Protein AF-A0A8T7H095-F1 (afdb_monomer_lite)

Structure (mmCIF, N/CA/C/O backbone):
data_AF-A0A8T7H095-F1
#
_entry.id   AF-A0A8T7H095-F1
#
loop_
_atom_site.group_PDB
_atom_site.id
_atom_site.type_symbol
_atom_site.label_atom_id
_atom_site.label_alt_id
_atom_site.label_comp_id
_atom_site.label_asym_id
_atom_site.label_entity_id
_atom_site.label_seq_id
_atom_site.pdbx_PDB_ins_code
_atom_site.Cartn_x
_atom_site.Cartn_y
_atom_site.Cartn_z
_atom_site.occupancy
_atom_site.B_iso_or_equiv
_atom_site.auth_seq_id
_atom_site.auth_comp_id
_atom_site.auth_asym_id
_atom_site.auth_atom_id
_atom_site.pdbx_PDB_model_num
ATOM 1 N N . MET A 1 1 ? 4.438 -8.493 -17.102 1.00 74.94 1 MET A N 1
ATOM 2 C CA . MET A 1 1 ? 4.315 -8.442 -15.627 1.00 74.94 1 MET A CA 1
ATOM 3 C C . MET A 1 1 ? 3.679 -7.107 -15.262 1.00 74.94 1 MET A C 1
ATOM 5 O O . MET A 1 1 ? 4.036 -6.125 -15.904 1.00 74.94 1 MET A O 1
ATOM 9 N N . LYS A 1 2 ? 2.703 -7.057 -14.344 1.00 83.75 2 LYS A N 1
ATOM 10 C CA . LYS A 1 2 ? 2.085 -5.778 -13.940 1.00 83.75 2 LYS A CA 1
ATOM 11 C C . LYS A 1 2 ? 3.090 -4.937 -13.122 1.00 83.75 2 LYS A C 1
ATOM 13 O O . LYS A 1 2 ? 3.892 -5.537 -12.407 1.00 83.75 2 LYS A O 1
ATOM 18 N N . PRO A 1 3 ? 3.052 -3.594 -13.205 1.00 90.94 3 PRO A N 1
ATOM 19 C CA . PRO A 1 3 ? 3.801 -2.713 -12.308 1.00 90.94 3 PRO A CA 1
ATOM 20 C C . PRO A 1 3 ? 3.467 -2.955 -10.827 1.00 90.94 3 PRO A C 1
ATOM 22 O O . PRO A 1 3 ? 2.330 -3.303 -10.494 1.00 90.94 3 PRO A O 1
ATOM 25 N N . ALA A 1 4 ? 4.446 -2.763 -9.941 1.00 92.25 4 ALA A N 1
ATOM 26 C CA . ALA A 1 4 ? 4.326 -3.066 -8.512 1.00 92.25 4 ALA A CA 1
ATOM 27 C C . ALA A 1 4 ? 3.226 -2.252 -7.815 1.00 92.25 4 ALA A C 1
ATOM 29 O O . ALA A 1 4 ? 2.497 -2.790 -6.986 1.00 92.25 4 ALA A O 1
ATOM 30 N N . GLU A 1 5 ? 3.036 -0.991 -8.202 1.00 93.75 5 GLU A N 1
ATOM 31 C CA . GLU A 1 5 ? 1.956 -0.145 -7.697 1.00 93.75 5 GLU A CA 1
ATOM 32 C C . GLU A 1 5 ? 0.562 -0.672 -8.076 1.00 93.75 5 GLU A C 1
ATOM 34 O O . GLU A 1 5 ? -0.375 -0.547 -7.291 1.00 93.75 5 GLU A O 1
ATOM 39 N N . ILE A 1 6 ? 0.418 -1.315 -9.243 1.00 94.38 6 ILE A N 1
ATOM 40 C CA . ILE A 1 6 ? -0.852 -1.929 -9.660 1.00 94.38 6 ILE A CA 1
ATOM 41 C C . ILE A 1 6 ? -1.103 -3.207 -8.857 1.00 94.38 6 ILE A C 1
ATOM 43 O O . ILE A 1 6 ? -2.215 -3.425 -8.382 1.00 94.38 6 ILE A O 1
ATOM 47 N N . LEU A 1 7 ? -0.069 -4.034 -8.669 1.00 94.69 7 LEU A N 1
ATOM 48 C CA . LEU A 1 7 ? -0.164 -5.244 -7.847 1.00 94.69 7 LEU A CA 1
ATOM 49 C C . LEU A 1 7 ? -0.550 -4.908 -6.401 1.00 94.69 7 LEU A C 1
ATOM 51 O O . LEU A 1 7 ? -1.45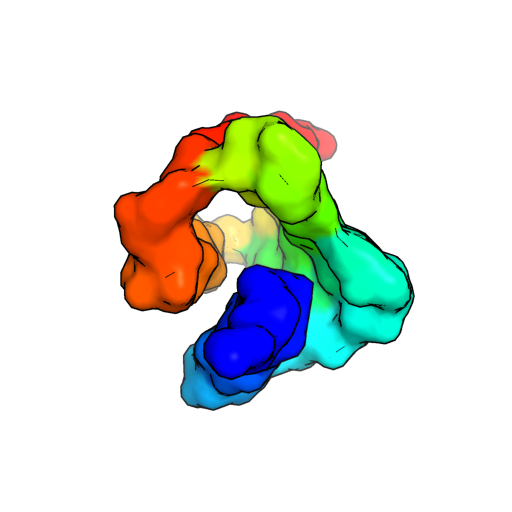4 -5.538 -5.854 1.00 94.69 7 LEU A O 1
ATOM 55 N N . LEU A 1 8 ? 0.089 -3.892 -5.814 1.00 95.75 8 LEU A N 1
ATOM 56 C CA . LEU A 1 8 ? -0.225 -3.412 -4.470 1.00 95.75 8 LEU A CA 1
ATOM 57 C C . LEU A 1 8 ? -1.646 -2.869 -4.363 1.00 95.75 8 LEU A C 1
ATOM 59 O O . LEU A 1 8 ? -2.355 -3.234 -3.430 1.00 95.75 8 LEU A O 1
ATOM 63 N N . GLN A 1 9 ? -2.074 -2.030 -5.311 1.00 96.62 9 GLN A N 1
ATOM 64 C CA . GLN A 1 9 ? -3.441 -1.516 -5.328 1.00 96.62 9 GLN A CA 1
ATOM 65 C C . GLN A 1 9 ? -4.450 -2.673 -5.319 1.00 96.62 9 GLN A C 1
ATOM 67 O O . GLN A 1 9 ? -5.337 -2.711 -4.471 1.00 96.62 9 GLN A O 1
ATOM 72 N N . GLU A 1 10 ? -4.291 -3.645 -6.221 1.00 96.31 10 GLU A N 1
ATOM 73 C CA . GLU A 1 10 ? -5.187 -4.801 -6.311 1.00 96.31 10 GLU A CA 1
ATOM 74 C C . GLU A 1 10 ? -5.188 -5.646 -5.029 1.00 96.31 10 GLU A C 1
ATOM 76 O O . GLU A 1 10 ? -6.247 -6.094 -4.586 1.00 96.31 10 GLU A O 1
ATOM 81 N N . ALA A 1 11 ? -4.019 -5.878 -4.426 1.00 96.44 11 ALA A N 1
ATOM 82 C CA . ALA A 1 11 ? -3.899 -6.667 -3.206 1.00 96.44 11 ALA A CA 1
ATOM 83 C C . ALA A 1 11 ? -4.558 -5.976 -2.006 1.00 96.44 11 ALA A C 1
ATOM 85 O O . ALA A 1 11 ? -5.378 -6.588 -1.324 1.00 96.44 11 ALA A O 1
ATOM 86 N N . LEU A 1 12 ? -4.267 -4.694 -1.788 1.00 97.00 12 LEU A N 1
ATOM 87 C CA . LEU A 1 12 ? -4.798 -3.941 -0.652 1.00 97.00 12 LEU A CA 1
ATOM 88 C C . LEU A 1 12 ? -6.307 -3.697 -0.785 1.00 97.00 12 LEU A C 1
ATOM 90 O O . LEU A 1 12 ? -7.029 -3.830 0.203 1.00 97.00 12 LEU A O 1
ATOM 94 N N . SER A 1 13 ? -6.814 -3.464 -2.001 1.00 96.56 13 SER A N 1
ATOM 95 C CA . SER A 1 13 ? -8.261 -3.407 -2.241 1.00 96.56 13 SER A CA 1
ATOM 96 C C . SER A 1 13 ? -8.957 -4.741 -1.951 1.00 96.56 13 SER A C 1
ATOM 98 O O . SER A 1 13 ? -10.024 -4.746 -1.341 1.00 96.56 13 SER A O 1
ATOM 100 N N . ARG A 1 14 ? -8.354 -5.889 -2.304 1.00 96.88 14 ARG A N 1
ATOM 101 C CA . ARG A 1 14 ? -8.893 -7.218 -1.93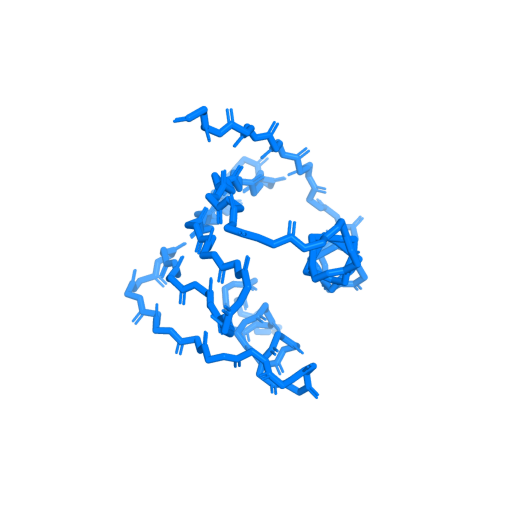6 1.00 96.88 14 ARG A CA 1
ATOM 102 C C . ARG A 1 14 ? -8.909 -7.462 -0.427 1.00 96.88 14 ARG A C 1
ATOM 104 O O . ARG A 1 14 ? -9.738 -8.226 0.052 1.00 96.88 14 ARG A O 1
ATOM 111 N N . MET A 1 15 ? -8.018 -6.810 0.316 1.00 94.94 15 MET A N 1
ATOM 112 C CA . MET A 1 15 ? -7.992 -6.858 1.779 1.00 94.94 15 MET A CA 1
ATOM 113 C C . MET A 1 15 ? -9.014 -5.921 2.433 1.00 94.94 15 MET A C 1
ATOM 115 O O . MET A 1 15 ? -9.077 -5.882 3.660 1.00 94.94 15 MET A O 1
ATOM 119 N N . GLY A 1 16 ? -9.811 -5.191 1.646 1.00 95.12 16 GLY A N 1
ATOM 120 C CA . GLY A 1 16 ? -10.862 -4.301 2.135 1.00 95.12 16 GLY A CA 1
ATOM 121 C C . GLY A 1 16 ? -10.403 -2.877 2.446 1.00 95.12 16 GLY A C 1
ATOM 122 O O . GLY A 1 16 ? -11.188 -2.117 3.002 1.00 95.12 16 GLY A O 1
ATOM 123 N N . PHE A 1 17 ? -9.169 -2.499 2.097 1.00 95.75 17 PHE A N 1
ATOM 124 C CA . PHE A 1 17 ? -8.730 -1.110 2.220 1.00 95.75 17 PHE A CA 1
ATOM 125 C C . PHE A 1 17 ? -9.240 -0.269 1.051 1.00 95.75 17 PHE A C 1
ATOM 127 O O . PHE A 1 17 ? -9.279 -0.723 -0.099 1.00 95.75 17 PHE A O 1
ATOM 134 N N . ILE A 1 18 ? -9.553 0.995 1.326 1.00 97.25 18 ILE A N 1
ATOM 135 C CA . ILE A 1 18 ? -9.772 1.977 0.270 1.00 97.25 18 ILE A CA 1
ATOM 136 C C . ILE A 1 18 ? -8.400 2.429 -0.228 1.00 97.25 18 ILE A C 1
ATOM 138 O O . ILE A 1 18 ? -7.524 2.759 0.568 1.00 97.25 18 ILE A O 1
ATOM 142 N N . VAL A 1 19 ? -8.200 2.416 -1.549 1.00 97.50 19 VAL A N 1
ATOM 143 C CA . VAL A 1 19 ? -6.919 2.760 -2.180 1.00 97.50 19 VAL A CA 1
ATOM 144 C C . VAL A 1 19 ? -7.129 3.868 -3.207 1.00 97.50 19 VAL A C 1
ATOM 146 O O . VAL A 1 19 ? -7.749 3.650 -4.247 1.00 97.50 19 VAL A O 1
ATOM 149 N N . ALA A 1 20 ? -6.562 5.043 -2.945 1.00 96.50 20 ALA A N 1
ATOM 150 C CA . ALA A 1 20 ? -6.476 6.145 -3.896 1.00 96.50 20 ALA A CA 1
ATOM 151 C C . ALA A 1 20 ? -5.048 6.224 -4.456 1.00 96.50 20 ALA A C 1
ATOM 153 O O . ALA A 1 20 ? -4.108 6.606 -3.760 1.00 96.50 20 ALA A O 1
ATOM 154 N N . ARG A 1 21 ? -4.871 5.838 -5.724 1.00 94.94 21 ARG A N 1
ATOM 155 C CA . ARG A 1 21 ? -3.561 5.803 -6.394 1.00 94.94 21 ARG A CA 1
ATOM 156 C C . ARG A 1 21 ? -3.335 7.044 -7.256 1.00 94.94 21 ARG A C 1
ATOM 158 O O . ARG A 1 21 ? -4.193 7.411 -8.054 1.00 94.94 21 ARG A O 1
ATOM 165 N N . HIS A 1 22 ? -2.131 7.607 -7.180 1.00 93.56 22 HIS A N 1
ATOM 166 C CA . HIS A 1 22 ? -1.645 8.653 -8.074 1.00 93.56 22 HIS A CA 1
ATOM 167 C C . HIS A 1 22 ? -0.194 8.368 -8.495 1.00 93.56 22 HIS A C 1
ATOM 169 O O . HIS A 1 22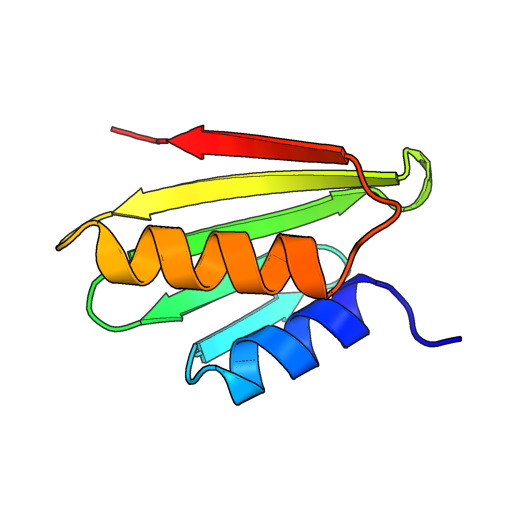 ? 0.754 8.566 -7.731 1.00 93.56 22 HIS A O 1
ATOM 175 N N . GLY A 1 23 ? -0.014 7.876 -9.725 1.00 91.88 23 GLY A N 1
ATOM 176 C CA . GLY A 1 23 ? 1.292 7.427 -10.218 1.00 91.88 23 GLY A CA 1
ATOM 177 C C . GLY A 1 23 ? 1.840 6.266 -9.382 1.00 91.88 23 GLY A C 1
ATOM 178 O O . GLY A 1 23 ? 1.163 5.244 -9.246 1.00 91.88 23 GLY A O 1
ATOM 179 N N . TYR A 1 24 ? 3.040 6.458 -8.824 1.00 94.81 24 TYR A N 1
ATOM 180 C CA . TYR A 1 24 ? 3.732 5.518 -7.928 1.00 94.81 24 TYR A CA 1
ATOM 181 C C . TYR A 1 24 ? 3.398 5.715 -6.440 1.00 94.81 24 TYR A C 1
ATOM 183 O O . TYR A 1 24 ? 3.941 5.011 -5.589 1.00 94.81 24 TYR A O 1
ATOM 191 N N . SER A 1 25 ? 2.530 6.678 -6.122 1.00 96.75 25 SER A N 1
ATOM 192 C CA . SER A 1 25 ? 2.063 6.953 -4.764 1.00 96.75 25 SER A CA 1
ATOM 193 C C . SER A 1 25 ? 0.650 6.423 -4.559 1.00 96.75 25 SER A C 1
ATOM 195 O O . SER A 1 25 ? -0.176 6.442 -5.475 1.00 96.75 25 SER A O 1
ATOM 197 N N . MET A 1 26 ? 0.348 6.004 -3.335 1.00 97.06 26 MET A N 1
ATOM 198 C CA . MET A 1 26 ? -0.975 5.550 -2.932 1.00 97.06 26 MET A CA 1
ATOM 199 C C . MET A 1 26 ? -1.305 6.065 -1.537 1.00 97.06 26 MET A C 1
ATOM 201 O O . MET A 1 26 ? -0.471 5.987 -0.635 1.00 97.06 26 MET A O 1
ATOM 205 N N . LEU A 1 27 ? -2.533 6.536 -1.370 1.00 97.19 27 LEU A N 1
ATOM 206 C CA . LEU A 1 27 ? -3.171 6.685 -0.073 1.00 97.19 27 LEU A CA 1
ATOM 207 C C . LEU A 1 27 ? -4.026 5.440 0.171 1.00 97.19 27 LEU A C 1
ATOM 209 O O . LEU A 1 27 ? -4.864 5.095 -0.664 1.00 97.19 27 LEU A O 1
ATOM 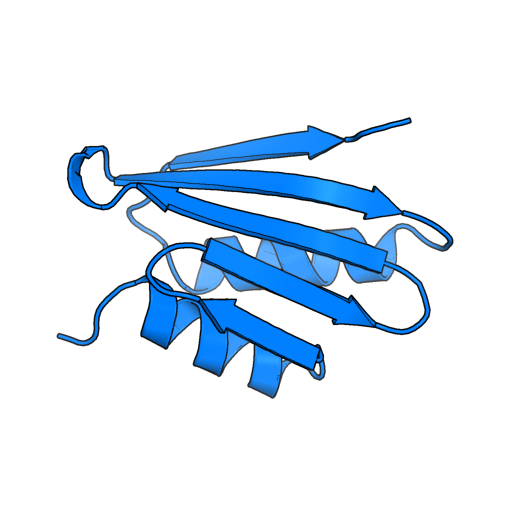213 N N . VAL A 1 28 ? -3.792 4.756 1.284 1.00 96.38 28 VAL A N 1
ATOM 214 C CA . VAL A 1 28 ? -4.498 3.533 1.675 1.00 96.38 28 VAL A CA 1
ATOM 215 C C . VAL A 1 28 ? -5.083 3.728 3.058 1.00 96.38 28 VAL A C 1
ATOM 217 O O . VAL A 1 28 ? -4.350 4.093 3.970 1.00 96.38 28 VAL A O 1
ATOM 220 N N . TYR A 1 29 ? -6.380 3.499 3.226 1.00 95.06 29 TYR A N 1
ATOM 221 C CA . TYR A 1 29 ? -7.036 3.786 4.496 1.00 95.06 29 TYR A CA 1
ATOM 222 C C . TYR A 1 29 ? -8.227 2.872 4.791 1.00 95.06 29 TYR A C 1
ATOM 224 O O . TYR A 1 29 ? -8.844 2.295 3.889 1.00 95.06 29 TYR A O 1
ATOM 232 N N . ASP A 1 30 ? -8.523 2.748 6.081 1.00 92.94 30 ASP A N 1
ATOM 233 C CA . ASP A 1 30 ? -9.762 2.218 6.651 1.00 92.94 30 ASP A CA 1
ATOM 234 C C . ASP A 1 30 ? -10.262 3.166 7.766 1.00 92.94 30 ASP A C 1
ATOM 236 O O . ASP A 1 30 ? -9.825 4.312 7.860 1.00 92.94 30 ASP A O 1
ATOM 240 N N . ASP A 1 31 ? -11.203 2.725 8.602 1.00 89.38 31 ASP A N 1
ATOM 241 C CA . ASP A 1 31 ? -11.738 3.506 9.726 1.00 89.38 31 ASP A CA 1
ATOM 242 C C . ASP A 1 31 ? -10.733 3.713 10.883 1.00 89.38 31 ASP A C 1
ATOM 244 O O . ASP A 1 31 ? -11.026 4.444 11.830 1.00 89.38 31 ASP A O 1
ATOM 248 N N . ARG A 1 32 ? -9.559 3.069 10.844 1.00 89.94 32 ARG A N 1
ATOM 249 C CA . ARG A 1 32 ? -8.604 2.974 11.967 1.00 89.94 32 ARG A CA 1
ATOM 250 C C . ARG A 1 32 ? -7.174 3.365 11.598 1.00 89.94 32 ARG A C 1
ATOM 252 O O . ARG A 1 32 ? -6.349 3.564 12.499 1.00 89.94 32 ARG A O 1
ATOM 259 N N . LEU A 1 33 ? -6.863 3.446 10.310 1.00 92.00 33 LEU A N 1
ATOM 260 C CA . LEU A 1 33 ? -5.522 3.641 9.782 1.00 92.00 33 LEU A CA 1
ATOM 261 C C . LEU A 1 33 ? -5.558 4.407 8.461 1.00 92.00 33 LEU A C 1
ATOM 263 O O . LEU A 1 33 ? -6.377 4.141 7.588 1.00 92.00 33 LEU A O 1
ATOM 267 N N . GLU A 1 34 ? -4.584 5.293 8.298 1.00 94.88 34 GLU A N 1
ATOM 268 C CA . GLU A 1 34 ? -4.230 5.918 7.032 1.00 94.88 34 GLU A CA 1
ATOM 269 C C . GLU A 1 34 ? -2.749 5.648 6.734 1.00 94.88 34 GLU A C 1
ATOM 271 O O . GLU A 1 34 ? -1.885 5.720 7.610 1.00 94.88 34 GLU A O 1
ATOM 276 N N . ALA A 1 35 ? -2.437 5.298 5.492 1.00 95.25 35 ALA A N 1
ATOM 277 C CA . ALA A 1 35 ? -1.096 4.966 5.047 1.00 95.25 35 ALA A CA 1
ATOM 278 C C . ALA A 1 35 ? -0.774 5.638 3.717 1.00 95.25 35 ALA A C 1
ATOM 280 O O . ALA A 1 35 ? -1.503 5.495 2.736 1.00 95.25 35 ALA A O 1
ATOM 281 N N . PHE A 1 36 ? 0.379 6.297 3.658 1.00 96.94 36 PHE A N 1
ATOM 282 C CA . PHE A 1 36 ? 0.967 6.754 2.406 1.00 96.94 36 PHE A CA 1
ATOM 283 C C . PHE A 1 36 ? 2.041 5.771 1.973 1.00 96.94 36 PHE A C 1
ATOM 285 O O . PHE A 1 36 ? 3.031 5.567 2.676 1.00 96.94 36 PHE A O 1
ATOM 292 N N . ILE A 1 37 ? 1.854 5.181 0.800 1.00 96.94 37 ILE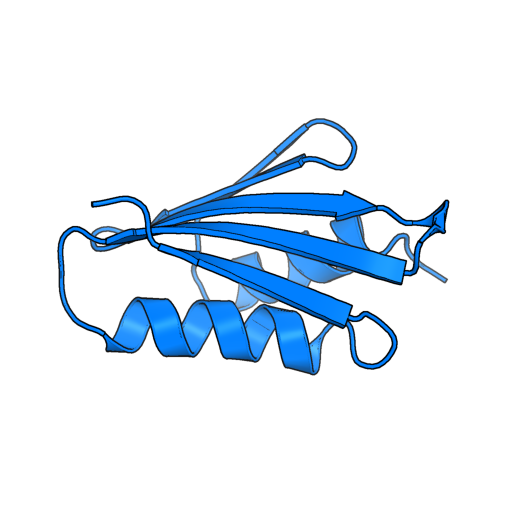 A N 1
ATOM 293 C CA . ILE A 1 37 ? 2.773 4.213 0.211 1.00 96.94 37 ILE A CA 1
ATOM 294 C C . ILE A 1 37 ? 3.376 4.825 -1.046 1.00 96.94 37 ILE A C 1
ATOM 296 O O . ILE A 1 37 ? 2.650 5.334 -1.898 1.00 96.94 37 ILE A O 1
ATOM 300 N N . HIS A 1 38 ? 4.696 4.751 -1.184 1.00 97.44 38 HIS A N 1
ATOM 301 C CA . HIS A 1 38 ? 5.396 5.138 -2.403 1.00 97.44 38 HIS A CA 1
ATOM 302 C C . HIS A 1 38 ? 6.278 3.997 -2.904 1.00 97.44 38 HIS A C 1
ATOM 304 O O . HIS A 1 38 ? 7.058 3.425 -2.141 1.00 97.44 38 HIS A O 1
ATOM 310 N N . VAL A 1 39 ? 6.157 3.673 -4.192 1.00 96.25 39 VAL A N 1
ATOM 311 C CA . VAL A 1 39 ? 6.911 2.596 -4.841 1.00 96.25 39 VAL A CA 1
ATOM 312 C C . VAL A 1 39 ? 8.071 3.175 -5.642 1.00 96.25 39 VAL A C 1
ATOM 314 O O . VAL A 1 39 ? 7.897 3.781 -6.697 1.00 96.25 39 VAL A O 1
ATOM 317 N N . HIS A 1 40 ? 9.287 2.924 -5.177 1.00 94.81 40 HIS A N 1
ATOM 318 C CA . HIS A 1 40 ? 10.518 3.307 -5.850 1.00 94.81 40 HIS A CA 1
ATOM 319 C C . HIS A 1 40 ? 11.031 2.158 -6.731 1.00 94.81 40 HIS A C 1
ATOM 321 O O . HIS A 1 40 ? 11.934 1.409 -6.351 1.00 94.81 40 HIS A O 1
ATOM 327 N N . ASN A 1 41 ? 10.469 2.017 -7.936 1.00 89.62 41 ASN A N 1
ATOM 328 C CA . ASN A 1 41 ? 10.779 0.903 -8.845 1.00 89.62 41 ASN A CA 1
ATOM 329 C C . ASN A 1 41 ? 12.276 0.771 -9.192 1.00 89.62 41 ASN A C 1
ATOM 331 O O . ASN A 1 41 ? 12.791 -0.344 -9.236 1.00 89.62 41 ASN A O 1
ATOM 335 N N . LEU A 1 42 ? 12.990 1.889 -9.371 1.00 91.12 42 LEU A N 1
ATOM 336 C CA . LEU A 1 42 ? 14.432 1.887 -9.665 1.00 91.12 42 LEU A CA 1
ATOM 337 C C . LEU A 1 42 ? 15.279 1.287 -8.533 1.00 91.12 42 LEU A C 1
ATOM 339 O O . LEU A 1 42 ? 16.317 0.690 -8.797 1.00 91.12 42 LEU A O 1
ATOM 343 N N . TYR A 1 43 ? 14.826 1.427 -7.287 1.00 91.44 43 TYR A N 1
ATOM 344 C CA . TYR A 1 43 ? 15.561 1.002 -6.093 1.00 91.44 43 TYR A CA 1
ATOM 345 C C . TYR A 1 43 ? 14.997 -0.273 -5.466 1.00 91.44 43 TYR A C 1
ATOM 347 O O . TYR A 1 43 ? 15.507 -0.715 -4.442 1.00 91.44 43 TYR A O 1
ATOM 355 N N . ARG A 1 44 ? 13.935 -0.852 -6.051 1.00 92.19 44 ARG A N 1
ATOM 356 C CA . ARG A 1 44 ? 13.160 -1.950 -5.446 1.00 92.19 44 ARG A CA 1
ATOM 357 C C . ARG A 1 44 ? 12.819 -1.660 -3.980 1.00 92.19 44 ARG A C 1
ATOM 359 O O . ARG A 1 44 ? 12.960 -2.515 -3.113 1.00 92.19 44 ARG A O 1
ATOM 366 N N . LEU A 1 45 ? 12.391 -0.429 -3.712 1.00 94.12 45 LEU A N 1
ATOM 367 C CA . LEU A 1 45 ? 12.072 0.062 -2.375 1.00 94.12 45 LEU A CA 1
ATOM 368 C C . LEU A 1 45 ? 10.603 0.476 -2.320 1.00 94.12 45 LEU A C 1
ATOM 370 O O . LEU A 1 45 ? 10.086 1.088 -3.254 1.00 94.12 45 LEU A O 1
ATOM 374 N N . VAL A 1 46 ? 9.945 0.166 -1.211 1.00 95.31 46 VAL A N 1
ATOM 375 C CA . VAL A 1 46 ? 8.636 0.709 -0.863 1.00 95.31 46 VAL A CA 1
ATOM 376 C C . VAL A 1 46 ? 8.747 1.458 0.449 1.00 95.31 46 VAL A C 1
ATOM 378 O O . VAL A 1 46 ? 9.123 0.880 1.466 1.00 95.31 46 VAL A O 1
ATOM 381 N N . SER A 1 47 ? 8.391 2.737 0.420 1.00 96.56 47 SER A N 1
ATOM 382 C CA . SER A 1 47 ? 8.308 3.567 1.617 1.00 96.56 47 SER A CA 1
ATOM 383 C C . SER A 1 47 ? 6.860 3.650 2.073 1.00 96.56 47 SER A C 1
ATOM 385 O O . SER A 1 47 ? 5.975 3.988 1.286 1.00 96.56 47 SER A O 1
ATOM 387 N N . VAL A 1 48 ? 6.625 3.359 3.347 1.00 96.25 48 VAL A N 1
ATOM 388 C CA . VAL A 1 48 ? 5.303 3.349 3.972 1.00 96.25 48 VAL A CA 1
ATOM 389 C C . VAL A 1 48 ? 5.316 4.320 5.147 1.00 96.25 48 VAL A C 1
ATOM 391 O O . VAL A 1 48 ? 6.058 4.128 6.110 1.00 96.25 48 VAL A O 1
ATOM 394 N N . ARG A 1 49 ? 4.488 5.366 5.088 1.00 95.69 49 ARG A N 1
ATOM 395 C CA . ARG A 1 49 ? 4.193 6.231 6.238 1.00 95.69 49 ARG A CA 1
ATOM 396 C C . ARG A 1 49 ? 2.839 5.856 6.801 1.00 95.69 49 ARG A C 1
ATOM 398 O O . ARG A 1 49 ? 1.858 5.894 6.065 1.00 95.69 49 ARG A O 1
ATOM 405 N N . LEU A 1 50 ? 2.802 5.504 8.078 1.00 92.25 50 LEU A N 1
ATOM 406 C CA . LEU A 1 50 ? 1.592 5.055 8.758 1.00 92.25 50 LEU A CA 1
ATOM 407 C C . LEU A 1 50 ? 1.126 6.106 9.763 1.00 92.25 50 LEU A C 1
ATOM 409 O O . LEU A 1 50 ? 1.908 6.543 10.610 1.00 92.25 50 LEU A O 1
ATOM 413 N N . TYR A 1 51 ? -0.156 6.444 9.676 1.00 90.94 51 TYR A N 1
ATOM 414 C CA . TYR A 1 51 ? -0.905 7.285 10.599 1.00 90.94 51 TYR A CA 1
ATOM 415 C C . TYR A 1 51 ? -1.983 6.406 11.229 1.00 90.94 51 TYR A C 1
ATOM 417 O O . TYR A 1 51 ? -2.913 5.945 10.563 1.00 90.94 51 TYR A O 1
ATOM 425 N N . ARG A 1 52 ? -1.818 6.086 12.511 1.00 83.31 52 ARG A N 1
ATOM 426 C CA . ARG A 1 52 ? -2.690 5.143 13.215 1.00 83.31 52 ARG A CA 1
ATOM 427 C C . ARG A 1 52 ? -3.600 5.897 14.172 1.00 83.31 52 ARG A C 1
ATOM 429 O O . ARG A 1 52 ? -3.115 6.577 15.068 1.00 83.31 52 ARG A O 1
ATOM 436 N N . PHE A 1 53 ? -4.904 5.681 14.039 1.00 76.00 53 PHE A N 1
ATOM 437 C CA . PHE A 1 53 ? -5.922 6.253 14.927 1.00 76.00 53 PHE A CA 1
ATOM 438 C C . PHE A 1 53 ? -6.522 5.202 15.878 1.00 76.00 53 PHE A C 1
ATOM 440 O O . PHE A 1 53 ? -7.189 5.552 16.847 1.00 76.00 53 PHE A O 1
ATOM 447 N N . GLY A 1 54 ? -6.276 3.909 15.616 1.00 69.75 54 GLY A N 1
ATOM 448 C CA . GLY A 1 54 ? -6.853 2.785 16.358 1.00 69.75 54 GLY A CA 1
ATOM 449 C C . GLY A 1 54 ? -5.892 1.617 16.621 1.00 69.75 54 GLY A C 1
ATOM 450 O O . GLY A 1 54 ? -4.702 1.795 16.876 1.00 69.75 54 GLY A O 1
ATOM 451 N N . GLN A 1 55 ? -6.430 0.395 16.618 1.00 69.12 55 GLN A N 1
ATOM 452 C CA . GLN A 1 55 ? -5.715 -0.824 17.019 1.00 69.12 55 GLN A CA 1
ATOM 453 C C . GLN A 1 55 ? -4.611 -1.251 16.031 1.00 69.12 55 GLN A C 1
ATOM 455 O O . GLN A 1 55 ? -4.686 -1.003 14.830 1.00 69.12 55 GLN A O 1
ATOM 460 N N . ARG A 1 56 ? -3.608 -1.979 16.548 1.00 84.19 56 ARG A N 1
ATOM 461 C CA . ARG A 1 56 ? -2.431 -2.490 15.812 1.00 84.19 56 ARG A CA 1
ATOM 462 C C . ARG A 1 56 ? -2.768 -3.468 14.673 1.00 84.19 56 ARG A C 1
ATOM 464 O O . ARG A 1 56 ? -1.976 -3.639 13.754 1.00 84.19 56 ARG A O 1
ATOM 471 N N . GLU A 1 57 ? -3.950 -4.076 14.693 1.00 87.50 57 GLU A N 1
ATOM 472 C CA . GLU A 1 57 ? -4.347 -5.105 13.726 1.00 87.50 57 GLU A CA 1
ATOM 473 C C . GLU A 1 57 ? -4.415 -4.595 12.275 1.00 87.50 57 GLU A C 1
ATOM 475 O O . GLU A 1 57 ? -3.896 -5.261 11.376 1.00 87.50 57 GLU A O 1
ATOM 480 N N . SER A 1 58 ? -4.999 -3.412 12.028 1.00 86.44 58 SER A N 1
ATOM 481 C CA . SER A 1 58 ? -5.065 -2.826 10.675 1.00 86.44 58 SER A CA 1
ATOM 482 C C . SER A 1 58 ? -3.668 -2.541 10.118 1.00 86.44 58 SER A C 1
ATOM 484 O O . SER A 1 58 ? -3.412 -2.773 8.936 1.00 86.44 58 SER A O 1
ATOM 486 N N . GLN A 1 59 ? -2.737 -2.124 10.981 1.00 89.81 59 GLN A N 1
ATOM 487 C CA . GLN A 1 59 ? -1.330 -1.923 10.632 1.00 89.81 59 GLN A CA 1
ATOM 488 C C . GLN A 1 59 ? -0.653 -3.242 10.242 1.00 89.81 59 GLN A C 1
ATOM 490 O O . GLN A 1 59 ? -0.027 -3.333 9.187 1.00 89.81 59 GLN A O 1
ATOM 495 N N . ASP A 1 60 ? -0.804 -4.292 11.046 1.00 91.75 60 ASP A N 1
ATOM 496 C CA . ASP A 1 60 ? -0.195 -5.585 10.724 1.00 91.75 60 ASP A CA 1
ATOM 497 C C . ASP A 1 60 ? -0.806 -6.183 9.446 1.00 91.75 60 ASP A C 1
ATOM 499 O O . ASP A 1 60 ? -0.127 -6.855 8.669 1.00 91.75 60 ASP A O 1
ATOM 503 N N . ARG A 1 61 ? -2.098 -5.935 9.192 1.00 92.50 61 ARG A N 1
ATOM 504 C CA . ARG A 1 61 ? -2.768 -6.329 7.946 1.00 92.50 61 ARG A CA 1
ATOM 505 C C . ARG A 1 61 ? -2.179 -5.620 6.730 1.00 92.50 61 ARG A C 1
ATOM 507 O O . ARG A 1 61 ? -1.784 -6.313 5.798 1.00 92.50 61 ARG A O 1
ATOM 514 N N . ILE A 1 62 ? -2.086 -4.288 6.721 1.00 93.25 62 ILE A N 1
ATOM 515 C CA . ILE A 1 62 ? -1.544 -3.570 5.557 1.00 93.25 62 ILE A CA 1
ATOM 516 C C . ILE A 1 62 ? -0.075 -3.936 5.302 1.00 93.25 62 ILE A C 1
ATOM 518 O O . ILE A 1 62 ? 0.293 -4.194 4.158 1.00 93.25 62 ILE A O 1
ATOM 522 N N . LEU A 1 63 ? 0.746 -4.055 6.351 1.00 93.69 63 LEU A N 1
ATOM 523 C CA . LEU A 1 63 ? 2.157 -4.427 6.215 1.00 93.69 63 LEU A CA 1
ATOM 524 C C . LEU A 1 63 ? 2.336 -5.839 5.644 1.00 93.69 63 LEU A C 1
ATOM 526 O O . LEU A 1 63 ? 3.160 -6.025 4.748 1.00 93.69 63 LEU A O 1
ATOM 530 N N . ARG A 1 64 ? 1.529 -6.814 6.089 1.00 94.81 64 ARG A N 1
ATOM 531 C CA . ARG A 1 64 ? 1.505 -8.160 5.488 1.00 94.81 64 ARG A CA 1
ATOM 532 C C . ARG A 1 64 ? 1.080 -8.119 4.025 1.00 94.81 64 ARG A C 1
ATOM 534 O O . ARG A 1 64 ? 1.764 -8.686 3.186 1.00 94.81 64 ARG A O 1
ATOM 541 N N . GLY A 1 65 ? 0.025 -7.369 3.703 1.00 95.25 65 GLY A N 1
ATOM 542 C CA . GLY A 1 65 ? -0.430 -7.196 2.322 1.00 95.25 65 GLY A CA 1
ATOM 543 C C . GLY A 1 65 ? 0.662 -6.662 1.392 1.00 95.25 65 GLY A C 1
ATOM 544 O O . GLY A 1 65 ? 0.807 -7.143 0.269 1.00 95.25 65 GLY A O 1
ATOM 545 N N . ILE A 1 66 ? 1.469 -5.708 1.865 1.00 95.38 66 ILE A N 1
ATOM 546 C CA . ILE A 1 66 ? 2.605 -5.169 1.106 1.00 95.38 66 ILE A CA 1
ATOM 547 C C . ILE A 1 66 ? 3.700 -6.231 0.934 1.00 95.38 66 ILE A C 1
ATOM 549 O O . ILE A 1 66 ? 4.152 -6.450 -0.191 1.00 95.38 66 ILE A O 1
ATOM 553 N N . ALA A 1 67 ? 4.100 -6.902 2.019 1.00 94.75 67 ALA A N 1
ATOM 554 C CA . ALA A 1 67 ? 5.158 -7.914 2.007 1.00 94.75 67 ALA A CA 1
ATOM 555 C C . ALA A 1 67 ? 4.825 -9.120 1.115 1.00 94.75 67 ALA A C 1
ATOM 557 O O . ALA A 1 67 ? 5.658 -9.535 0.309 1.00 94.75 67 ALA A O 1
ATOM 558 N N . ASP A 1 68 ? 3.592 -9.622 1.196 1.00 95.88 68 ASP A N 1
ATOM 559 C CA . ASP A 1 68 ? 3.127 -10.765 0.404 1.00 95.88 68 ASP A CA 1
ATOM 560 C C . ASP A 1 68 ? 3.019 -10.420 -1.088 1.00 95.88 68 ASP A C 1
ATOM 562 O O . ASP A 1 68 ? 3.209 -11.273 -1.956 1.00 95.88 68 ASP A O 1
ATOM 566 N N . THR A 1 69 ? 2.735 -9.153 -1.406 1.00 95.31 69 THR A N 1
ATOM 567 C CA . THR A 1 69 ? 2.602 -8.690 -2.793 1.00 95.31 69 THR A CA 1
ATOM 568 C C . THR A 1 69 ? 3.955 -8.413 -3.442 1.00 95.31 69 THR A C 1
ATOM 570 O O . THR A 1 69 ? 4.143 -8.697 -4.626 1.00 95.31 69 THR A O 1
ATOM 573 N N . LEU A 1 70 ? 4.899 -7.842 -2.691 1.00 93.62 70 LEU A N 1
ATOM 574 C CA . LEU A 1 70 ? 6.173 -7.349 -3.210 1.00 93.62 70 LEU A CA 1
ATOM 575 C C . LEU A 1 70 ? 7.370 -8.057 -2.572 1.00 93.62 70 LEU A C 1
ATOM 577 O O . LEU A 1 70 ? 8.253 -7.433 -1.990 1.00 93.62 70 LEU A O 1
ATOM 581 N N . THR A 1 71 ? 7.448 -9.368 -2.777 1.00 92.00 71 THR A N 1
ATOM 582 C CA . THR A 1 71 ? 8.473 -10.255 -2.194 1.00 92.00 71 THR A CA 1
ATOM 583 C C . THR A 1 71 ? 9.925 -9.924 -2.568 1.00 92.00 71 THR A C 1
ATOM 585 O O . THR A 1 71 ? 10.852 -10.416 -1.933 1.00 92.00 71 THR A O 1
ATOM 588 N N . HIS A 1 72 ? 10.140 -9.091 -3.590 1.00 90.56 72 HIS A N 1
ATOM 589 C CA . HIS A 1 72 ? 11.465 -8.678 -4.074 1.00 90.56 72 HIS A CA 1
ATOM 590 C C . HIS A 1 72 ? 11.793 -7.209 -3.770 1.00 90.56 72 HIS A C 1
ATOM 592 O O . HIS A 1 72 ? 12.741 -6.668 -4.347 1.00 90.56 72 HIS A O 1
ATOM 598 N N . TYR A 1 73 ? 10.988 -6.550 -2.932 1.00 92.88 73 TYR A N 1
ATOM 599 C CA . TYR A 1 73 ? 11.188 -5.162 -2.535 1.00 92.88 73 TYR A CA 1
ATOM 600 C C . TYR A 1 73 ? 11.637 -5.082 -1.079 1.00 92.88 73 TYR A C 1
ATOM 602 O O . TYR A 1 73 ? 11.167 -5.822 -0.217 1.00 92.88 73 TYR A O 1
ATOM 610 N N . THR A 1 74 ? 12.510 -4.124 -0.801 1.00 93.12 74 THR A N 1
ATOM 611 C CA . THR A 1 74 ? 12.770 -3.669 0.563 1.00 93.12 74 THR A CA 1
ATOM 612 C C . THR A 1 74 ? 11.609 -2.789 1.013 1.00 93.12 74 THR A C 1
ATOM 614 O O . THR A 1 74 ? 11.153 -1.934 0.252 1.00 93.12 74 THR A O 1
ATOM 617 N N . ILE A 1 75 ? 11.137 -2.976 2.244 1.00 93.25 75 ILE A N 1
ATOM 618 C CA . ILE A 1 75 ? 10.037 -2.197 2.822 1.00 93.25 75 ILE A CA 1
ATOM 619 C C . ILE A 1 75 ? 10.593 -1.343 3.960 1.00 93.25 75 ILE A C 1
ATOM 621 O O . ILE A 1 75 ? 11.114 -1.873 4.938 1.00 93.25 75 ILE A O 1
ATOM 625 N N . GLU A 1 76 ? 10.463 -0.024 3.838 1.00 93.12 76 GLU A N 1
ATOM 626 C CA . GLU A 1 76 ? 10.796 0.936 4.889 1.00 93.12 76 GLU A CA 1
ATOM 627 C C . GLU A 1 76 ? 9.505 1.489 5.492 1.00 93.12 76 GLU A C 1
ATOM 629 O O . GLU A 1 76 ? 8.689 2.096 4.796 1.00 93.12 76 GLU A O 1
ATOM 634 N N . VAL A 1 77 ? 9.321 1.280 6.795 1.00 91.75 77 VAL A N 1
ATOM 635 C CA . VAL A 1 77 ? 8.129 1.718 7.525 1.00 91.75 77 VAL A CA 1
ATOM 636 C C . VAL A 1 77 ? 8.509 2.822 8.497 1.00 91.75 77 VAL A C 1
ATOM 638 O O . VAL A 1 77 ? 9.381 2.639 9.344 1.00 91.75 77 VAL A O 1
ATOM 641 N N . ARG A 1 78 ? 7.816 3.958 8.403 1.00 90.69 78 ARG A N 1
ATOM 642 C CA . ARG A 1 78 ? 7.938 5.071 9.344 1.00 90.69 78 ARG A CA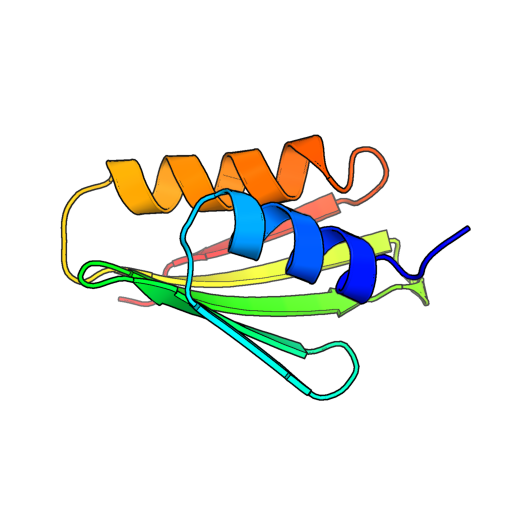 1
ATOM 643 C C . ARG A 1 78 ? 6.583 5.371 9.974 1.00 90.69 78 ARG A C 1
ATOM 645 O O . ARG A 1 78 ? 5.654 5.788 9.284 1.00 90.69 78 ARG A O 1
ATOM 652 N N . GLU A 1 79 ? 6.492 5.186 11.286 1.00 84.12 79 GLU A N 1
ATOM 653 C CA . GLU A 1 79 ? 5.340 5.640 12.068 1.00 84.12 79 GLU A CA 1
ATOM 654 C C . GLU A 1 79 ? 5.444 7.152 12.294 1.00 84.12 79 GLU A C 1
ATOM 656 O O . GLU A 1 79 ? 6.510 7.665 12.655 1.00 84.12 79 GLU A O 1
ATOM 661 N N . VAL A 1 80 ? 4.353 7.868 12.021 1.00 82.06 80 VAL A N 1
ATOM 662 C CA . VAL A 1 80 ? 4.247 9.305 12.291 1.00 82.06 80 VAL A CA 1
ATOM 663 C C . VAL A 1 80 ? 3.415 9.479 13.567 1.00 82.06 80 VAL A C 1
ATOM 665 O O . VAL A 1 80 ? 2.302 8.950 13.603 1.00 82.06 80 VAL A O 1
ATOM 668 N N . PRO A 1 81 ? 3.961 10.130 14.614 1.00 70.00 81 PRO A N 1
ATOM 669 C CA . PRO A 1 81 ? 3.246 10.376 15.865 1.00 70.00 81 PRO A CA 1
ATOM 670 C C . PRO A 1 81 ? 2.084 11.359 15.703 1.00 70.00 81 PRO A C 1
ATOM 672 O O . PRO A 1 81 ? 2.127 12.188 14.762 1.00 70.00 81 PRO A O 1
#

Sequence (81 aa):
MKPAEILLQEALSRMGFIVARHGYSMLVYDDRLEAFIHVHNLYRLVSVRLYRFGQRESQDRILRGIADTLTHYTIEVREVP

Secondary structure (DSSP, 8-state):
---HHHHHHHHHHHTT-EEEEETTEEEEE-SSEEEEEEEEGGGTEEEEEEEESS-HHHHHHHHHHHHHH-TTSEEEEEE--

Radius of gyration: 11.53 Å; chains: 1; bounding box: 27×21×33 Å

pLDDT: mean 92.01, std 6.24, range [69.12, 97.5]

Foldseek 3Di:
DDDLQVLLCVLLVVVVWDWDDDPQWIWTDDPFKTWIWGQDPVQLEIEIEIDGRDDCVVVVSSVVSSCVRSVSHHYHYDYDD